Protein AF-A0A957Y1D9-F1 (afdb_monomer_lite)

Radius of gyration: 18.53 Å; chains: 1; bounding box: 40×33×55 Å

Sequence (103 aa):
MIDIDAVRAGIPALANSVYLNTGTFGPLPTVAADEIRRAYSEVERLGTFSPPIFAEMELQGFEAVRGQVAALLGASPAEVALTRNVTDGINIVLHGIDWQAGD

Structure (mmCIF, N/CA/C/O backbone):
data_AF-A0A957Y1D9-F1
#
_entry.id   AF-A0A957Y1D9-F1
#
loop_
_atom_site.group_PDB
_atom_site.id
_atom_site.type_symbol
_atom_site.label_atom_id
_atom_site.label_alt_id
_atom_site.label_comp_id
_atom_site.label_asym_id
_atom_site.label_entity_id
_atom_site.label_seq_id
_atom_site.pdbx_PDB_ins_code
_atom_site.Cartn_x
_atom_site.Cartn_y
_atom_site.Cartn_z
_atom_site.occupancy
_atom_site.B_iso_or_equiv
_atom_site.auth_seq_id
_atom_site.auth_comp_id
_atom_site.auth_asym_id
_atom_site.auth_atom_id
_atom_site.pdbx_PDB_model_num
ATOM 1 N N . MET A 1 1 ? -17.987 5.511 -19.569 1.00 80.94 1 MET A N 1
ATOM 2 C CA . MET A 1 1 ? -18.200 4.060 -19.380 1.00 80.94 1 MET A CA 1
ATOM 3 C C . MET A 1 1 ? -16.829 3.423 -19.254 1.00 80.94 1 MET A C 1
ATOM 5 O O . MET A 1 1 ? -15.949 3.829 -20.000 1.00 80.94 1 MET A O 1
ATOM 9 N N . ILE A 1 2 ? -16.620 2.539 -18.279 1.00 92.62 2 ILE A N 1
ATOM 10 C CA . ILE A 1 2 ? -15.321 1.883 -18.067 1.00 92.62 2 ILE A CA 1
ATOM 11 C C . ILE A 1 2 ? -15.145 0.790 -19.129 1.00 92.62 2 ILE A C 1
ATOM 13 O O . ILE A 1 2 ? -16.064 0.003 -19.343 1.00 92.62 2 ILE A O 1
ATOM 17 N N . ASP A 1 3 ? -13.981 0.755 -19.778 1.00 96.50 3 ASP A N 1
ATOM 18 C CA . ASP A 1 3 ? -13.575 -0.328 -20.678 1.00 96.50 3 ASP A CA 1
ATOM 19 C C . ASP A 1 3 ? -13.035 -1.501 -19.847 1.00 96.50 3 ASP A C 1
ATOM 21 O O . ASP A 1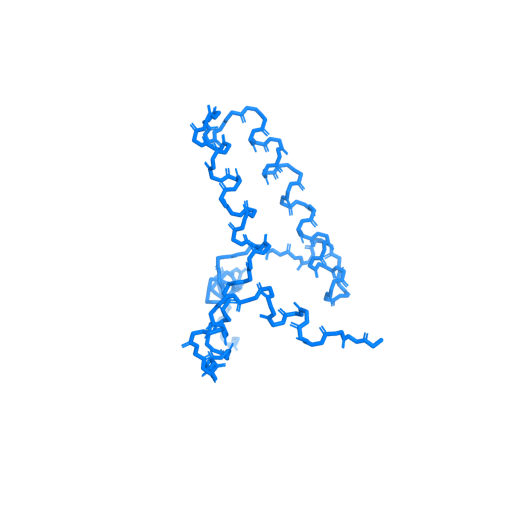 3 ? -11.925 -1.457 -19.312 1.00 96.50 3 ASP A O 1
ATOM 25 N N . ILE A 1 4 ? -13.857 -2.537 -19.685 1.00 96.00 4 ILE A N 1
ATOM 26 C CA . ILE A 1 4 ? -13.521 -3.693 -18.850 1.00 96.00 4 ILE A CA 1
ATOM 27 C C . ILE A 1 4 ? -12.439 -4.577 -19.478 1.00 96.00 4 ILE A C 1
ATOM 29 O O . ILE A 1 4 ? -11.647 -5.175 -18.747 1.00 96.00 4 ILE A O 1
ATOM 33 N N . ASP A 1 5 ? -12.368 -4.640 -20.807 1.00 96.12 5 ASP A N 1
ATOM 34 C CA . ASP A 1 5 ? -11.393 -5.472 -21.509 1.00 96.12 5 ASP A CA 1
ATOM 35 C C . ASP A 1 5 ? -9.997 -4.864 -21.379 1.00 96.12 5 ASP A C 1
ATOM 37 O O . ASP A 1 5 ? -9.040 -5.579 -21.067 1.00 96.12 5 ASP A O 1
ATOM 41 N N . ALA A 1 6 ? -9.892 -3.535 -21.478 1.00 96.12 6 ALA A N 1
ATOM 42 C CA . ALA A 1 6 ? -8.653 -2.813 -21.202 1.00 96.12 6 ALA A CA 1
ATOM 43 C C . ALA A 1 6 ? -8.169 -3.011 -19.753 1.00 96.12 6 ALA A C 1
ATOM 45 O O . ALA A 1 6 ? -6.985 -3.269 -19.525 1.00 96.12 6 ALA A O 1
ATOM 46 N N . VAL A 1 7 ? -9.071 -2.957 -18.764 1.00 95.19 7 VAL A N 1
ATOM 47 C CA . VAL A 1 7 ? -8.717 -3.212 -17.353 1.00 95.19 7 VAL A CA 1
ATOM 48 C C . VAL A 1 7 ? -8.196 -4.639 -17.168 1.00 95.19 7 VAL A C 1
ATOM 50 O O . VAL A 1 7 ? -7.169 -4.843 -16.519 1.00 95.19 7 VAL A O 1
ATOM 53 N N . ARG A 1 8 ? -8.867 -5.635 -17.757 1.00 95.62 8 ARG A N 1
ATOM 54 C CA . ARG A 1 8 ? -8.458 -7.045 -17.660 1.00 95.62 8 ARG A CA 1
ATOM 55 C C . ARG A 1 8 ? -7.125 -7.314 -18.353 1.00 95.62 8 ARG A C 1
ATOM 57 O O . ARG A 1 8 ? -6.332 -8.091 -17.825 1.00 95.62 8 ARG A O 1
ATOM 64 N N . ALA A 1 9 ? -6.858 -6.660 -19.483 1.00 96.62 9 ALA A N 1
ATOM 65 C CA . ALA A 1 9 ? -5.577 -6.753 -20.183 1.00 96.62 9 ALA A CA 1
ATOM 66 C C . ALA A 1 9 ? -4.399 -6.261 -19.318 1.00 96.62 9 ALA A C 1
ATOM 68 O O . ALA A 1 9 ? -3.291 -6.781 -19.432 1.00 96.62 9 ALA A O 1
ATOM 69 N N . GLY A 1 10 ? -4.646 -5.321 -18.399 1.00 97.19 10 GLY A N 1
ATOM 70 C CA . GLY A 1 10 ? -3.668 -4.852 -17.413 1.00 97.19 10 GLY A CA 1
ATOM 71 C C . GLY A 1 10 ? -3.382 -5.824 -16.260 1.00 97.19 10 GLY A C 1
ATOM 72 O O . GLY A 1 10 ? -2.565 -5.504 -15.395 1.00 97.19 10 GLY A O 1
ATOM 73 N N . ILE A 1 11 ? -4.034 -6.992 -16.213 1.00 97.19 11 ILE A N 1
ATOM 74 C CA . ILE A 1 11 ? -3.910 -7.986 -15.137 1.00 97.19 11 ILE A CA 1
ATOM 75 C C . ILE A 1 11 ? -3.523 -9.349 -15.749 1.00 97.19 11 ILE A C 1
ATOM 77 O O . ILE A 1 11 ? -4.392 -10.186 -16.017 1.00 97.19 11 ILE A O 1
ATOM 81 N N . PRO A 1 12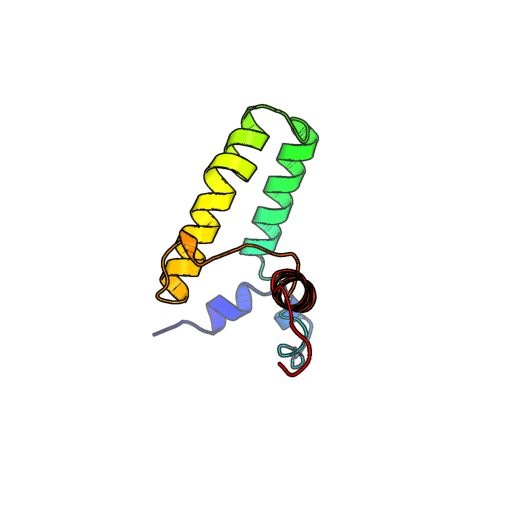 ? -2.219 -9.633 -15.941 1.00 96.56 12 PRO A N 1
ATOM 82 C CA . PRO A 1 12 ? -1.749 -10.808 -16.687 1.00 96.56 12 PRO A CA 1
ATOM 83 C C . PRO A 1 12 ? -2.236 -12.160 -16.147 1.00 96.56 12 PRO A C 1
ATOM 85 O O . PRO A 1 12 ? -2.410 -13.112 -16.906 1.00 96.56 12 PRO A O 1
ATOM 88 N N . ALA A 1 13 ? -2.506 -12.262 -14.841 1.00 95.81 13 ALA A N 1
ATOM 89 C CA . ALA A 1 13 ? -3.035 -13.482 -14.226 1.00 95.81 13 ALA A CA 1
ATOM 90 C C . ALA A 1 13 ? -4.370 -13.946 -14.848 1.00 95.81 13 ALA A C 1
ATOM 92 O O . ALA A 1 13 ? -4.659 -15.146 -14.859 1.00 95.81 13 ALA A O 1
ATOM 93 N N . LEU A 1 14 ? -5.159 -13.015 -15.400 1.00 96.12 14 LEU A N 1
ATOM 94 C CA . LEU A 1 14 ? -6.463 -13.296 -16.006 1.00 96.12 14 LEU A CA 1
ATOM 95 C C . LEU A 1 14 ? -6.366 -13.928 -17.402 1.00 96.12 14 LEU A C 1
ATOM 97 O O . LEU A 1 14 ? -7.351 -14.494 -17.867 1.00 96.12 14 LEU A O 1
ATOM 101 N N . ALA A 1 15 ? -5.202 -13.860 -18.058 1.00 95.56 15 ALA A N 1
ATOM 102 C CA . ALA A 1 15 ? -4.946 -14.580 -19.308 1.00 95.56 15 ALA A CA 1
ATOM 103 C C . ALA A 1 15 ? -4.638 -16.069 -19.067 1.00 95.56 15 ALA A C 1
ATOM 105 O O . ALA A 1 15 ? -4.839 -16.897 -19.950 1.00 95.56 15 ALA A O 1
ATOM 106 N N . ASN A 1 16 ? -4.173 -16.410 -17.860 1.00 94.88 16 ASN A N 1
ATOM 107 C CA . ASN A 1 16 ? -3.743 -17.762 -17.497 1.00 94.88 16 ASN A CA 1
ATOM 108 C C . ASN A 1 16 ? -4.789 -18.525 -16.673 1.00 94.88 16 ASN A C 1
ATOM 110 O O . ASN A 1 16 ? -4.685 -19.739 -16.515 1.00 94.88 16 ASN A O 1
ATOM 114 N N . SER A 1 17 ? -5.767 -17.824 -16.090 1.00 93.88 17 SER A N 1
ATOM 115 C CA . SER A 1 17 ? -6.734 -18.425 -15.175 1.00 93.88 17 SER A CA 1
ATOM 116 C C . SER A 1 17 ? -8.030 -17.623 -15.069 1.00 93.88 17 SER A C 1
ATOM 118 O O . SER A 1 17 ? -8.046 -16.395 -15.185 1.00 93.88 17 SER A O 1
ATOM 120 N N . VAL A 1 18 ? -9.124 -18.323 -14.761 1.00 95.56 18 VAL A N 1
ATOM 121 C CA . VAL A 1 18 ? -10.362 -17.693 -14.288 1.00 95.56 18 VAL A CA 1
ATOM 122 C C . VAL A 1 18 ? -10.207 -17.436 -12.787 1.00 95.56 18 VAL A C 1
ATOM 124 O O . VAL A 1 18 ? -10.457 -18.310 -11.959 1.00 95.56 18 VAL A O 1
ATOM 127 N N . TYR A 1 19 ? -9.718 -16.246 -12.437 1.00 94.50 19 TYR A N 1
ATOM 128 C CA . TYR A 1 19 ? -9.371 -15.886 -11.061 1.00 94.50 19 TYR A CA 1
ATOM 129 C C . TYR A 1 19 ? -10.616 -15.493 -10.245 1.00 94.50 19 TYR A C 1
ATOM 131 O O . TYR A 1 19 ? -11.070 -14.352 -10.305 1.00 94.50 19 TYR A O 1
ATOM 139 N N . LEU A 1 20 ? -11.168 -16.437 -9.474 1.00 94.62 20 LEU A N 1
ATOM 140 C CA . LEU A 1 20 ? -12.388 -16.246 -8.665 1.00 94.62 20 LEU A CA 1
ATOM 141 C C . LEU A 1 20 ? -12.129 -16.087 -7.153 1.00 94.62 20 LEU A C 1
ATOM 143 O O . LEU A 1 20 ? -13.076 -16.055 -6.376 1.00 94.62 20 LEU A O 1
ATOM 147 N N . ASN A 1 21 ? -10.867 -15.967 -6.723 1.00 91.44 21 ASN A N 1
ATOM 148 C CA . ASN A 1 21 ? -10.489 -15.778 -5.312 1.00 91.44 21 ASN A CA 1
ATOM 149 C C . ASN A 1 21 ? -10.062 -14.330 -4.988 1.00 91.44 21 ASN A C 1
ATOM 151 O O . ASN A 1 21 ? -9.192 -14.093 -4.150 1.00 91.44 21 ASN A O 1
ATOM 155 N N . THR A 1 22 ? -10.656 -13.339 -5.659 1.00 90.00 22 THR A N 1
ATOM 156 C CA . THR A 1 22 ? -10.313 -11.916 -5.464 1.00 90.00 22 THR A CA 1
ATOM 157 C C . THR A 1 22 ? -10.642 -11.394 -4.064 1.00 90.00 22 THR A C 1
ATOM 159 O O . THR A 1 22 ? -10.106 -10.364 -3.671 1.00 90.00 22 THR A O 1
ATOM 162 N N . GLY A 1 23 ? -11.489 -12.101 -3.306 1.00 87.75 23 GLY A N 1
ATOM 163 C CA . GLY A 1 23 ? -11.835 -11.750 -1.927 1.00 87.75 23 GLY A CA 1
ATOM 164 C C . GLY A 1 23 ? -10.719 -12.006 -0.909 1.00 87.75 23 GLY A C 1
ATOM 165 O O . GLY A 1 23 ? -10.723 -11.377 0.143 1.00 87.75 23 GLY A O 1
ATOM 166 N N . THR A 1 24 ? -9.762 -12.891 -1.216 1.00 87.56 24 THR A N 1
ATOM 167 C CA . THR A 1 24 ? -8.599 -13.133 -0.342 1.00 87.56 24 THR A CA 1
ATOM 168 C C . THR A 1 24 ? -7.414 -12.271 -0.775 1.00 87.56 24 THR A C 1
ATOM 170 O O . THR A 1 24 ? -6.903 -11.480 0.010 1.00 87.56 24 THR A O 1
ATOM 173 N N . PHE A 1 25 ? -6.993 -12.399 -2.039 1.00 87.19 25 PHE A N 1
ATOM 174 C CA . PHE A 1 25 ? -5.922 -11.597 -2.628 1.00 87.19 25 PHE A CA 1
ATOM 175 C C . PHE A 1 25 ? -6.288 -11.240 -4.066 1.00 87.19 25 PHE A C 1
ATOM 177 O O . PHE A 1 25 ? -6.655 -12.105 -4.856 1.00 87.19 25 PHE A O 1
ATOM 184 N N . GLY A 1 26 ? -6.191 -9.962 -4.422 1.00 91.69 26 GLY A N 1
ATOM 185 C CA . GLY A 1 26 ? -6.341 -9.539 -5.809 1.00 91.69 26 GLY A CA 1
ATOM 186 C C . GLY A 1 26 ? -5.111 -9.926 -6.641 1.00 91.69 26 GLY A C 1
ATOM 187 O O . GLY A 1 26 ? -3.993 -9.904 -6.120 1.00 91.69 26 GLY A O 1
ATOM 188 N N . PRO A 1 27 ? -5.271 -10.257 -7.934 1.00 94.50 27 PRO A N 1
ATOM 189 C CA . PRO A 1 27 ? -4.127 -10.388 -8.828 1.00 94.50 27 PRO A CA 1
ATOM 190 C C . PRO A 1 27 ? -3.422 -9.030 -8.988 1.00 94.50 27 PRO A C 1
ATOM 192 O O . PRO A 1 27 ? -4.082 -8.004 -9.136 1.00 94.50 27 PRO A O 1
ATOM 195 N N . LEU A 1 28 ? -2.086 -9.028 -8.983 1.00 95.25 28 LEU A N 1
ATOM 196 C CA . LEU A 1 28 ? -1.274 -7.815 -9.122 1.00 95.25 28 LEU A CA 1
ATOM 197 C C . LEU A 1 28 ? -1.373 -7.249 -10.556 1.00 95.25 28 LEU A C 1
ATOM 199 O O . LEU A 1 28 ? -0.966 -7.939 -11.497 1.00 95.25 28 LEU A O 1
ATOM 203 N N . PRO A 1 29 ? -1.874 -6.014 -10.754 1.00 97.06 29 PRO A N 1
ATOM 204 C CA . PRO A 1 29 ? -1.875 -5.367 -12.064 1.00 97.06 29 PRO A CA 1
ATOM 205 C C . PRO A 1 29 ? -0.458 -4.988 -12.509 1.00 97.06 29 PRO A C 1
ATOM 207 O O . PRO A 1 29 ? 0.385 -4.634 -11.680 1.00 97.06 29 PRO A O 1
ATOM 210 N N . THR A 1 30 ? -0.210 -4.984 -13.820 1.00 98.00 30 THR A N 1
ATOM 211 C CA . THR A 1 30 ? 1.107 -4.664 -14.401 1.00 98.00 30 THR A CA 1
ATOM 212 C C . THR A 1 30 ? 1.613 -3.294 -13.960 1.00 98.00 30 THR A C 1
ATOM 214 O O . THR A 1 30 ? 2.760 -3.182 -13.550 1.00 98.00 30 THR A O 1
ATOM 217 N N . VAL A 1 31 ? 0.742 -2.281 -13.935 1.00 97.94 31 VAL A N 1
ATOM 218 C CA . VAL A 1 31 ? 1.115 -0.911 -13.538 1.00 97.94 31 VAL A CA 1
ATOM 219 C C . VAL A 1 31 ? 1.686 -0.835 -12.117 1.00 97.94 31 VAL A C 1
ATOM 221 O O . VAL A 1 31 ? 2.639 -0.105 -11.877 1.00 97.94 31 VAL A O 1
ATOM 224 N N . ALA A 1 32 ? 1.152 -1.628 -11.183 1.00 97.31 32 ALA A N 1
ATOM 225 C CA . ALA A 1 32 ? 1.659 -1.687 -9.814 1.00 97.31 32 ALA A CA 1
ATOM 226 C C . ALA A 1 32 ? 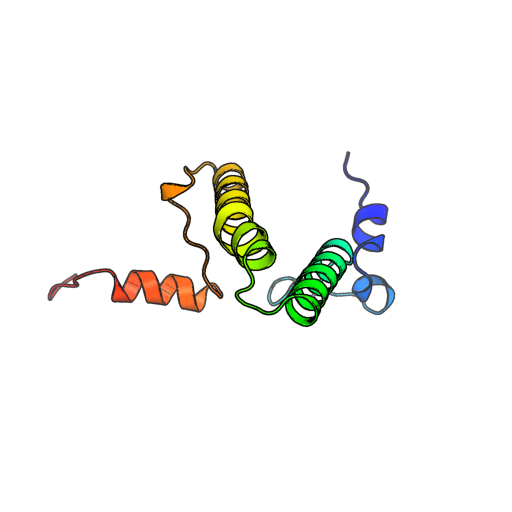2.951 -2.513 -9.736 1.00 97.31 32 ALA A C 1
ATOM 228 O O . ALA A 1 32 ? 3.880 -2.149 -9.021 1.00 97.31 32 ALA A O 1
ATOM 229 N N . ALA A 1 33 ? 3.033 -3.610 -10.496 1.00 98.31 33 ALA A N 1
ATOM 230 C CA . ALA A 1 33 ? 4.240 -4.427 -10.566 1.00 98.31 33 ALA A CA 1
ATOM 231 C C . ALA A 1 33 ? 5.439 -3.649 -11.134 1.00 98.31 33 ALA A C 1
ATOM 233 O O . ALA A 1 33 ? 6.555 -3.801 -10.640 1.00 98.31 33 ALA A O 1
ATOM 234 N N . ASP A 1 34 ? 5.218 -2.824 -12.156 1.00 98.56 34 ASP A N 1
ATOM 235 C CA . ASP A 1 34 ? 6.260 -2.007 -12.781 1.00 98.56 34 ASP A CA 1
ATOM 236 C C . ASP A 1 34 ? 6.794 -0.953 -11.816 1.00 98.56 34 ASP A C 1
ATOM 238 O O . ASP A 1 34 ? 8.008 -0.785 -11.707 1.00 98.56 34 ASP A O 1
ATOM 242 N N . GLU A 1 35 ? 5.910 -0.320 -11.048 1.00 97.00 35 GLU A N 1
ATOM 243 C CA . GLU A 1 35 ? 6.316 0.680 -10.068 1.00 97.00 35 GLU A CA 1
ATOM 244 C C . GLU A 1 35 ? 7.083 0.074 -8.888 1.00 97.00 35 GLU A C 1
ATOM 246 O O . GLU A 1 35 ? 8.102 0.618 -8.465 1.00 97.00 35 GLU A O 1
ATOM 251 N N . ILE A 1 36 ? 6.671 -1.111 -8.420 1.00 97.25 36 ILE A N 1
ATOM 252 C CA . ILE A 1 36 ? 7.443 -1.879 -7.434 1.00 97.25 36 ILE A CA 1
ATOM 253 C C . ILE A 1 36 ? 8.847 -2.158 -7.983 1.00 97.25 36 ILE A C 1
ATOM 255 O O . ILE A 1 36 ? 9.836 -1.875 -7.312 1.00 97.25 36 ILE A O 1
ATOM 259 N N . ARG A 1 37 ? 8.969 -2.674 -9.213 1.00 98.31 37 ARG A N 1
ATOM 260 C CA . ARG A 1 37 ? 10.287 -2.959 -9.808 1.00 98.31 37 ARG A CA 1
ATOM 261 C C . ARG A 1 37 ? 11.146 -1.704 -9.909 1.00 98.31 37 ARG A C 1
ATOM 263 O O . ARG A 1 37 ? 12.298 -1.748 -9.493 1.00 98.31 37 ARG A O 1
ATOM 270 N N . ARG A 1 38 ? 10.586 -0.594 -10.402 1.00 97.50 38 ARG A N 1
ATOM 271 C CA . ARG A 1 38 ? 11.284 0.696 -10.496 1.00 97.50 38 ARG A CA 1
ATOM 272 C C . ARG A 1 38 ? 11.825 1.132 -9.133 1.00 97.50 38 ARG A C 1
ATOM 274 O O . ARG A 1 38 ? 13.013 1.423 -9.024 1.00 97.50 38 ARG A O 1
ATOM 281 N N . ALA A 1 39 ? 10.974 1.135 -8.107 1.00 95.19 39 ALA A N 1
ATOM 282 C CA . ALA A 1 39 ? 11.338 1.545 -6.754 1.00 95.19 39 ALA A CA 1
ATOM 283 C C . ALA A 1 39 ? 12.487 0.693 -6.188 1.00 95.19 39 ALA A C 1
ATOM 285 O O . ALA A 1 39 ? 13.477 1.234 -5.695 1.00 95.19 39 ALA A O 1
ATOM 286 N N . TYR A 1 40 ? 12.402 -0.635 -6.312 1.00 96.38 40 TYR A N 1
ATOM 287 C CA . TYR A 1 40 ? 13.457 -1.532 -5.834 1.00 96.38 40 TYR A CA 1
ATOM 288 C C . TYR A 1 40 ? 14.765 -1.391 -6.624 1.00 96.38 40 TYR A C 1
ATOM 290 O O . TYR A 1 40 ? 15.834 -1.426 -6.016 1.00 96.38 40 TYR A O 1
ATOM 298 N N . SER A 1 41 ? 14.705 -1.182 -7.943 1.00 97.06 41 SER A N 1
ATOM 299 C CA . SER A 1 41 ? 15.900 -0.927 -8.760 1.00 97.06 41 SER A CA 1
ATOM 300 C C . SER A 1 41 ? 16.606 0.373 -8.370 1.00 97.06 41 SER A C 1
ATOM 302 O O . SER A 1 41 ? 17.834 0.410 -8.310 1.00 97.06 41 SER A O 1
ATOM 304 N N . GLU A 1 42 ? 15.864 1.434 -8.053 1.00 95.94 42 GLU A N 1
ATOM 305 C CA . GLU A 1 42 ? 16.469 2.686 -7.589 1.00 95.94 42 GLU A CA 1
ATOM 306 C C . GLU A 1 42 ? 17.087 2.539 -6.192 1.00 95.94 42 GLU A C 1
ATOM 308 O O . GLU A 1 42 ? 18.195 3.027 -5.958 1.00 95.94 42 GLU A O 1
ATOM 313 N N . VAL A 1 43 ? 16.434 1.801 -5.288 1.00 96.25 43 VAL A N 1
ATOM 314 C CA . VAL A 1 43 ? 16.990 1.466 -3.964 1.00 96.25 43 VAL A CA 1
ATOM 315 C C . VAL A 1 43 ? 18.283 0.661 -4.085 1.00 96.25 43 VAL A C 1
ATOM 317 O O . VAL A 1 43 ? 19.244 0.961 -3.379 1.00 96.25 43 VAL A O 1
ATOM 320 N N . GLU A 1 44 ? 18.334 -0.333 -4.974 1.00 97.25 44 GLU A N 1
ATOM 321 C CA . GLU A 1 44 ? 19.547 -1.111 -5.255 1.00 97.25 44 GLU A CA 1
ATOM 322 C C . GLU A 1 44 ? 20.676 -0.213 -5.778 1.00 97.25 44 GLU A C 1
A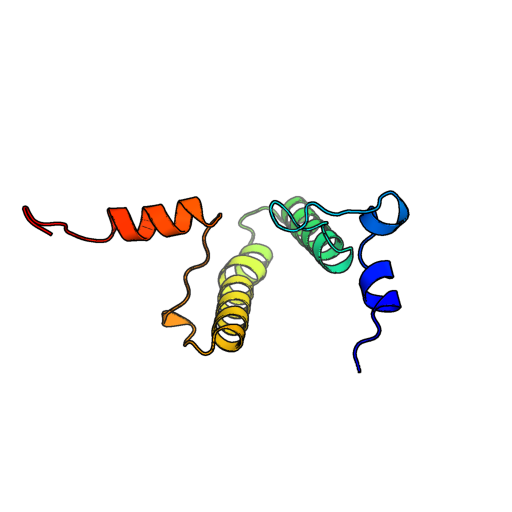TOM 324 O O . GLU A 1 44 ? 21.813 -0.297 -5.312 1.00 97.25 44 GLU A O 1
ATOM 329 N N . ARG A 1 45 ? 20.358 0.677 -6.724 1.00 97.56 45 ARG A N 1
ATOM 330 C CA . ARG A 1 45 ? 21.333 1.531 -7.411 1.00 97.56 45 ARG A CA 1
ATOM 331 C C . ARG A 1 45 ? 21.898 2.643 -6.527 1.00 97.56 45 ARG A C 1
ATOM 333 O O . ARG A 1 45 ? 23.070 2.993 -6.664 1.00 97.56 45 ARG A O 1
ATOM 340 N N . LEU A 1 46 ? 21.063 3.246 -5.684 1.00 97.00 46 LEU A N 1
ATOM 341 C CA . LEU A 1 46 ? 21.407 4.438 -4.903 1.00 97.00 46 LEU A CA 1
ATOM 342 C C . LEU A 1 46 ? 21.665 4.143 -3.423 1.00 97.00 46 LEU A C 1
ATOM 344 O O . LEU A 1 46 ? 22.355 4.916 -2.760 1.00 97.00 46 LEU A O 1
ATOM 348 N N . GLY A 1 47 ? 21.133 3.038 -2.906 1.00 94.94 47 GLY A N 1
ATOM 349 C CA . GLY A 1 47 ? 21.151 2.685 -1.492 1.00 94.94 47 GLY A CA 1
ATOM 350 C C . GLY A 1 47 ? 19.901 3.165 -0.749 1.00 94.94 47 GLY A C 1
ATOM 351 O O . GLY A 1 47 ? 19.408 4.277 -0.962 1.00 94.94 47 GLY A O 1
ATOM 352 N N . THR A 1 48 ? 19.427 2.325 0.176 1.00 89.88 48 THR A N 1
ATOM 353 C CA . THR A 1 48 ? 18.147 2.446 0.904 1.00 89.88 48 THR A CA 1
ATOM 354 C C . THR A 1 48 ? 17.945 3.774 1.631 1.00 89.88 48 THR A C 1
ATOM 356 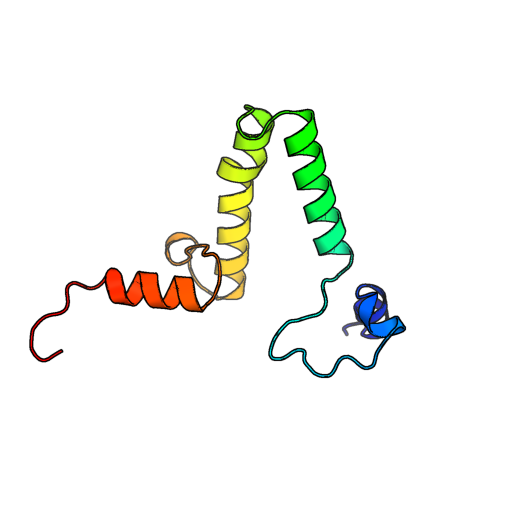O O . THR A 1 48 ? 16.817 4.233 1.741 1.00 89.88 48 THR A O 1
ATOM 359 N N . PHE A 1 49 ? 19.015 4.407 2.115 1.00 92.12 49 PHE A N 1
ATOM 360 C CA . PHE A 1 49 ? 18.936 5.676 2.848 1.00 92.12 49 PHE A CA 1
ATOM 361 C C . PHE A 1 49 ? 19.696 6.811 2.153 1.00 92.12 49 PHE A C 1
ATOM 363 O O . PHE A 1 49 ? 20.159 7.761 2.784 1.00 92.12 49 PHE A O 1
ATOM 370 N N . SER A 1 50 ? 19.883 6.704 0.837 1.00 96.88 50 SER A N 1
ATOM 371 C CA . SER A 1 50 ? 20.447 7.810 0.071 1.00 96.88 50 SER A CA 1
ATOM 372 C C . SER A 1 50 ? 19.477 9.001 0.049 1.00 96.88 50 SER A C 1
ATOM 374 O O . SER A 1 50 ? 18.260 8.797 0.054 1.00 96.88 50 SER A O 1
ATOM 376 N N . PRO A 1 51 ? 19.976 10.252 -0.008 1.00 96.94 51 PRO A N 1
ATOM 377 C CA . PRO A 1 51 ? 19.110 11.429 -0.002 1.00 96.94 51 PRO A CA 1
ATOM 378 C C . PRO A 1 51 ? 18.000 11.421 -1.071 1.00 96.94 51 PRO A C 1
ATOM 380 O O . PRO A 1 51 ? 16.881 11.799 -0.729 1.00 96.94 51 PRO A O 1
ATOM 383 N N . PRO A 1 52 ? 18.238 10.971 -2.325 1.00 94.62 52 PRO A N 1
ATOM 384 C CA . PRO A 1 52 ? 17.174 10.894 -3.327 1.00 94.62 52 PRO A CA 1
ATOM 385 C C . PRO A 1 52 ? 16.077 9.887 -2.964 1.00 94.62 52 PRO A C 1
ATOM 387 O O . PRO A 1 52 ? 14.903 10.227 -3.045 1.00 94.62 52 PRO A O 1
ATOM 390 N N . ILE A 1 53 ? 16.452 8.686 -2.506 1.00 96.12 53 ILE A N 1
ATOM 391 C CA . ILE A 1 53 ? 15.497 7.639 -2.112 1.00 96.12 53 ILE A CA 1
ATOM 392 C C . ILE A 1 53 ? 14.676 8.082 -0.907 1.00 96.12 53 ILE A C 1
ATOM 394 O O . ILE A 1 53 ? 13.456 7.945 -0.906 1.00 96.12 53 ILE A O 1
ATOM 398 N N . PHE A 1 54 ? 15.329 8.668 0.097 1.00 93.19 54 PHE A N 1
ATOM 399 C CA . PHE A 1 54 ? 14.641 9.187 1.272 1.00 93.19 54 PHE A CA 1
ATOM 400 C C . PHE A 1 54 ? 13.655 10.308 0.905 1.00 93.19 54 PHE A C 1
ATOM 402 O O . PHE A 1 54 ? 12.516 10.315 1.366 1.00 93.19 54 PHE A O 1
ATOM 409 N N . ALA A 1 55 ? 14.056 11.240 0.036 1.00 93.94 55 ALA A N 1
ATOM 410 C CA . ALA A 1 55 ? 13.173 12.317 -0.404 1.00 93.94 55 ALA A CA 1
ATOM 411 C C . ALA A 1 55 ? 11.959 11.798 -1.190 1.00 93.94 55 ALA A C 1
ATOM 413 O O . ALA A 1 55 ? 10.836 12.239 -0.946 1.00 93.94 55 ALA A O 1
ATOM 414 N N . GLU A 1 56 ? 12.176 10.865 -2.114 1.00 93.38 56 GLU A N 1
ATOM 415 C CA . GLU A 1 56 ? 11.120 10.311 -2.958 1.00 93.38 56 GLU A CA 1
ATOM 416 C C . GLU A 1 56 ? 10.160 9.419 -2.167 1.00 93.38 56 GLU A C 1
ATOM 418 O O . GLU A 1 56 ? 8.951 9.617 -2.238 1.00 93.38 56 GLU A O 1
ATOM 423 N N . MET A 1 57 ? 10.674 8.447 -1.412 1.00 88.94 57 MET A N 1
ATOM 424 C CA . MET A 1 57 ? 9.843 7.419 -0.781 1.00 88.94 57 MET A CA 1
ATOM 425 C C . MET A 1 57 ? 9.250 7.884 0.551 1.00 88.94 57 MET A C 1
ATOM 427 O O . MET A 1 57 ? 8.044 7.752 0.759 1.00 88.94 57 MET A O 1
ATOM 431 N N . GLU A 1 58 ? 10.074 8.456 1.433 1.00 85.12 58 GLU A N 1
ATOM 432 C CA . GLU A 1 58 ? 9.668 8.779 2.809 1.00 85.12 58 GLU A CA 1
ATOM 433 C C . GLU A 1 58 ? 9.007 10.155 2.908 1.00 85.12 58 GLU A C 1
ATOM 435 O O . GLU A 1 58 ? 7.956 10.294 3.527 1.00 85.12 58 GLU A O 1
ATOM 440 N N . LEU A 1 59 ? 9.590 11.190 2.291 1.00 87.25 59 LEU A N 1
ATOM 441 C CA . LEU A 1 59 ? 9.058 12.552 2.430 1.00 87.25 59 LEU A CA 1
ATOM 442 C C . LEU A 1 59 ? 7.876 12.826 1.495 1.00 87.25 59 LEU A C 1
ATOM 444 O O . LEU A 1 59 ? 6.901 13.454 1.902 1.00 87.25 59 LEU A O 1
ATOM 448 N N . GLN A 1 60 ? 7.973 12.405 0.232 1.00 92.31 60 GLN A N 1
ATOM 449 C CA . GLN A 1 60 ? 6.988 12.752 -0.797 1.00 92.31 60 GLN A CA 1
ATOM 450 C C . GLN A 1 60 ? 5.992 11.622 -1.050 1.00 92.31 60 GLN A C 1
ATOM 452 O O . GLN A 1 60 ? 4.784 11.854 -1.035 1.00 92.31 60 GLN A O 1
ATOM 457 N N . GLY A 1 61 ? 6.485 10.402 -1.263 1.00 92.75 61 GLY A N 1
ATOM 458 C CA . GLY A 1 61 ? 5.671 9.237 -1.595 1.00 92.75 61 GLY A CA 1
ATOM 459 C C . GLY A 1 61 ? 4.672 8.904 -0.495 1.00 92.75 61 GLY A C 1
ATOM 460 O O . GLY A 1 61 ? 3.483 8.745 -0.770 1.00 92.75 61 GLY A O 1
ATOM 461 N N . PHE A 1 62 ? 5.130 8.880 0.757 1.00 91.31 62 PHE A N 1
ATOM 462 C CA . PHE A 1 62 ? 4.283 8.584 1.910 1.00 91.31 62 PHE A CA 1
ATOM 463 C C . PHE A 1 62 ? 3.103 9.559 2.046 1.00 91.31 62 PHE A C 1
ATOM 465 O O . PHE A 1 62 ? 1.950 9.130 2.140 1.00 91.31 62 PHE A O 1
ATOM 472 N N . GLU A 1 63 ? 3.360 10.869 1.980 1.00 93.88 63 GLU A N 1
ATOM 473 C CA . GLU A 1 63 ? 2.311 11.890 2.096 1.00 93.88 63 GLU A CA 1
ATOM 474 C C . GLU A 1 63 ? 1.394 11.942 0.870 1.00 93.88 63 GLU A C 1
ATOM 476 O O . GLU A 1 63 ? 0.182 12.128 1.010 1.00 93.88 63 GLU A O 1
ATOM 481 N N . ALA A 1 64 ? 1.930 11.708 -0.331 1.00 95.62 64 ALA A N 1
ATOM 482 C CA . ALA A 1 64 ? 1.122 11.622 -1.543 1.00 95.62 64 ALA A CA 1
ATOM 483 C C . ALA A 1 64 ? 0.123 10.456 -1.470 1.00 95.62 64 ALA A C 1
ATOM 485 O O . ALA A 1 64 ? -1.068 10.649 -1.731 1.00 95.62 64 ALA A O 1
ATOM 486 N N . VAL A 1 65 ? 0.578 9.267 -1.057 1.00 95.69 65 VAL A N 1
ATOM 487 C CA . VAL A 1 65 ? -0.290 8.092 -0.881 1.00 95.69 65 VAL A CA 1
ATOM 488 C C . VAL A 1 65 ? -1.328 8.351 0.205 1.00 95.69 65 VAL A C 1
ATOM 490 O O . VAL A 1 65 ? -2.512 8.081 -0.005 1.00 95.69 65 VAL A O 1
ATOM 493 N N . ARG A 1 66 ? -0.925 8.930 1.342 1.00 96.00 66 ARG A N 1
ATOM 494 C CA . ARG A 1 66 ? -1.853 9.281 2.424 1.00 96.00 66 ARG A CA 1
ATOM 495 C C . ARG A 1 66 ? -2.961 10.219 1.942 1.00 96.00 66 ARG A C 1
ATOM 497 O O . ARG A 1 66 ? -4.132 9.967 2.220 1.00 96.00 66 ARG A O 1
ATOM 504 N N . GLY A 1 67 ? -2.612 11.256 1.179 1.00 97.62 67 GLY A N 1
ATOM 505 C CA . GLY A 1 67 ? -3.575 12.195 0.602 1.00 97.62 67 GLY A CA 1
ATOM 506 C C . GLY A 1 67 ? -4.536 11.547 -0.398 1.00 97.62 67 GLY A C 1
ATOM 507 O O . GLY A 1 67 ? -5.737 11.813 -0.356 1.00 97.62 67 GLY A O 1
ATOM 508 N N . GLN A 1 68 ? -4.039 10.658 -1.262 1.00 98.00 68 GLN A N 1
ATOM 509 C CA . GLN A 1 68 ? -4.870 9.925 -2.225 1.00 98.00 68 GLN A CA 1
ATOM 510 C C . GLN A 1 68 ? -5.858 8.974 -1.535 1.00 98.00 68 GLN A C 1
ATOM 512 O O . GLN A 1 68 ? -7.034 8.939 -1.901 1.00 98.00 68 GLN A O 1
ATOM 517 N N . VAL A 1 69 ? -5.402 8.233 -0.520 1.00 97.88 69 VAL A N 1
ATOM 518 C CA . VAL A 1 69 ? -6.258 7.337 0.273 1.00 97.88 69 VAL A CA 1
ATOM 519 C C . VAL A 1 69 ? -7.311 8.133 1.040 1.00 97.88 69 VAL A C 1
ATOM 521 O O . VAL A 1 69 ? -8.484 7.766 1.023 1.00 97.88 69 VAL A O 1
ATOM 524 N N . ALA A 1 70 ? -6.924 9.248 1.661 1.00 98.25 70 ALA A N 1
ATOM 525 C CA . ALA A 1 70 ? -7.851 10.125 2.367 1.00 98.25 70 ALA A CA 1
ATOM 526 C C . ALA A 1 70 ? -8.963 10.638 1.438 1.00 98.25 70 ALA A C 1
ATOM 528 O O . ALA A 1 70 ? -10.143 10.518 1.764 1.00 98.25 70 ALA A O 1
ATOM 529 N N . ALA A 1 71 ? -8.606 11.106 0.238 1.00 98.38 71 ALA A N 1
ATOM 530 C CA . ALA A 1 71 ? -9.575 11.550 -0.762 1.00 98.38 71 ALA A CA 1
ATOM 531 C C . ALA A 1 71 ? -10.532 10.428 -1.204 1.00 98.38 71 ALA A C 1
ATOM 533 O O . ALA A 1 71 ? -11.729 10.673 -1.349 1.00 98.38 71 ALA A O 1
ATOM 534 N N . LEU A 1 72 ? -10.029 9.200 -1.381 1.00 98.12 72 LEU A N 1
ATOM 535 C CA . LEU A 1 72 ? -10.854 8.035 -1.723 1.00 98.12 72 LEU A CA 1
ATOM 536 C C . LEU A 1 72 ? -11.873 7.698 -0.623 1.00 98.12 72 LEU A C 1
ATOM 538 O O . LEU A 1 72 ? -12.992 7.289 -0.927 1.00 98.12 72 LEU A O 1
ATOM 542 N N . LEU A 1 73 ? -11.485 7.864 0.642 1.00 97.75 73 LEU A N 1
ATOM 543 C CA . LEU A 1 73 ? -12.311 7.547 1.809 1.00 97.75 73 LEU A CA 1
ATOM 544 C C . LEU A 1 73 ? -13.185 8.720 2.285 1.00 97.75 73 LEU A C 1
ATOM 546 O O . LEU A 1 73 ? -14.014 8.531 3.171 1.00 97.75 73 LEU A O 1
ATOM 550 N N . GLY A 1 74 ? -13.015 9.919 1.719 1.00 98.06 74 GLY A N 1
ATOM 551 C CA . GLY A 1 74 ? -13.684 11.131 2.199 1.00 98.06 74 GLY A CA 1
ATOM 552 C C . GLY A 1 74 ? -13.179 11.611 3.566 1.00 98.06 74 GLY A C 1
ATOM 553 O O . GLY A 1 74 ? -13.940 12.222 4.311 1.00 98.06 74 GLY A O 1
ATOM 554 N N . ALA A 1 75 ? -11.918 11.325 3.892 1.00 98.25 75 ALA A N 1
ATOM 555 C CA . ALA A 1 75 ? -11.250 11.697 5.136 1.00 98.25 75 ALA A CA 1
ATOM 556 C C . ALA A 1 75 ? -10.180 12.778 4.901 1.00 98.25 75 ALA A C 1
ATOM 558 O O . ALA A 1 75 ? -9.832 13.112 3.764 1.00 98.25 75 ALA A O 1
ATOM 559 N N . SER A 1 76 ? -9.621 13.317 5.980 1.00 97.81 76 SER A N 1
ATOM 560 C CA . SER A 1 76 ? -8.403 14.126 5.942 1.00 97.81 76 SER A CA 1
ATOM 561 C C . SER A 1 76 ? -7.148 13.240 5.955 1.00 97.81 76 SER A C 1
ATOM 563 O O . SER A 1 76 ? -7.179 12.131 6.491 1.00 97.81 76 SER A O 1
ATOM 565 N N . PRO A 1 77 ? -6.000 13.706 5.423 1.00 96.31 77 PRO A N 1
ATOM 566 C CA . PRO A 1 77 ? -4.753 12.946 5.509 1.00 96.31 77 PRO A CA 1
ATOM 567 C C . PRO A 1 77 ? -4.370 12.586 6.952 1.00 96.31 77 PRO A C 1
ATOM 569 O O . PRO A 1 77 ? -3.874 11.493 7.191 1.00 96.31 77 PRO A O 1
ATOM 572 N N . ALA A 1 78 ? -4.657 13.454 7.928 1.00 96.56 78 ALA A N 1
ATOM 573 C CA . ALA A 1 78 ? -4.351 13.217 9.342 1.00 96.56 78 ALA A CA 1
ATOM 574 C C . ALA A 1 78 ? -5.117 12.027 9.958 1.00 96.56 78 ALA A C 1
ATOM 576 O O . ALA A 1 78 ? -4.693 11.493 10.978 1.00 96.56 78 ALA A O 1
ATOM 577 N N . GLU A 1 79 ? -6.213 11.590 9.335 1.00 96.69 79 GLU A N 1
ATOM 578 C CA . GLU A 1 79 ? -7.009 10.431 9.760 1.00 96.69 79 GLU A CA 1
ATOM 579 C C . GLU A 1 79 ? -6.524 9.112 9.131 1.00 96.69 79 GLU A C 1
ATOM 581 O O . GLU A 1 79 ? -7.084 8.051 9.403 1.00 96.69 79 GLU A O 1
ATOM 586 N N . VAL A 1 80 ? -5.479 9.147 8.293 1.00 96.88 80 VAL A N 1
ATOM 587 C CA . VAL A 1 80 ? -4.978 7.978 7.560 1.00 96.88 80 VAL A CA 1
ATOM 588 C C . VAL A 1 80 ? -3.579 7.586 8.033 1.00 96.88 80 VAL A C 1
ATOM 590 O O . VAL A 1 80 ? -2.601 8.311 7.840 1.00 96.88 80 VAL A O 1
ATOM 593 N N . ALA A 1 81 ? -3.461 6.370 8.565 1.00 95.06 81 ALA A N 1
ATOM 594 C CA . ALA A 1 81 ? -2.188 5.704 8.825 1.00 95.06 81 ALA A CA 1
ATOM 595 C C . ALA A 1 81 ? -1.957 4.575 7.807 1.00 95.06 81 ALA A C 1
ATOM 597 O O . ALA A 1 81 ? -2.821 3.719 7.613 1.00 95.06 81 ALA A O 1
ATOM 598 N N . LEU A 1 82 ? -0.782 4.551 7.169 1.00 94.06 82 LEU A N 1
ATOM 599 C CA . LEU A 1 82 ? -0.374 3.441 6.305 1.00 94.06 82 LEU A CA 1
ATOM 600 C C . LEU A 1 82 ? 0.229 2.325 7.168 1.00 94.06 82 LEU A C 1
ATOM 602 O O . LEU A 1 82 ? 1.150 2.564 7.945 1.00 94.06 82 LEU A O 1
ATOM 606 N N . THR A 1 83 ? -0.306 1.112 7.040 1.00 95.69 83 THR A N 1
ATOM 607 C CA . THR A 1 83 ? 0.095 -0.078 7.812 1.00 95.69 83 THR A CA 1
ATOM 608 C C . THR A 1 83 ? 0.389 -1.244 6.866 1.00 95.69 83 THR A C 1
ATOM 610 O O . THR A 1 83 ? 0.181 -1.137 5.656 1.00 95.69 83 THR A O 1
ATOM 613 N N . ARG A 1 84 ? 0.887 -2.373 7.386 1.00 94.62 84 ARG A N 1
ATOM 614 C CA . ARG A 1 84 ? 1.303 -3.503 6.534 1.00 94.62 84 ARG A CA 1
ATOM 615 C C . ARG A 1 84 ? 0.134 -4.321 5.986 1.00 94.62 84 ARG A C 1
ATOM 617 O O . ARG A 1 84 ? 0.252 -4.908 4.916 1.00 94.62 84 ARG A O 1
ATOM 624 N N . ASN A 1 85 ? -0.951 -4.436 6.749 1.00 94.69 85 ASN A N 1
ATOM 625 C CA . ASN A 1 85 ? -2.153 -5.194 6.402 1.00 94.69 85 ASN A CA 1
ATOM 626 C C . ASN A 1 85 ? -3.283 -4.899 7.407 1.00 94.69 85 ASN A C 1
ATOM 628 O O . ASN A 1 85 ? -3.078 -4.216 8.4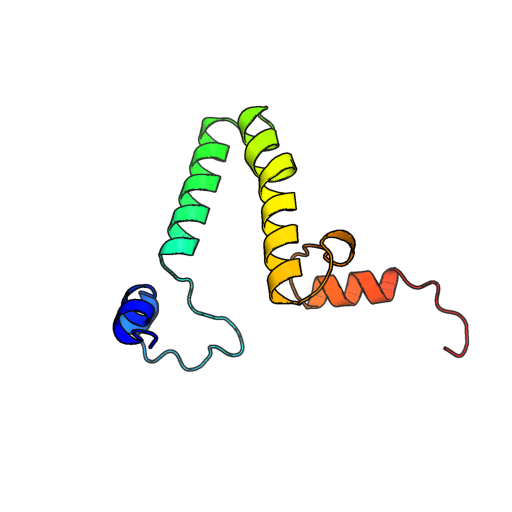10 1.00 94.69 85 ASN A O 1
ATOM 632 N N . VAL A 1 86 ? -4.468 -5.466 7.159 1.00 94.88 86 VAL A N 1
ATOM 633 C CA . VAL A 1 86 ? -5.656 -5.299 8.017 1.00 94.88 86 VAL A CA 1
ATOM 634 C C . VAL A 1 86 ? -5.404 -5.754 9.458 1.00 94.88 86 VAL A C 1
ATOM 636 O O . VAL A 1 86 ? -5.777 -5.050 10.393 1.00 94.88 86 VAL A O 1
ATOM 639 N N . THR A 1 87 ? -4.741 -6.897 9.656 1.00 97.00 87 THR A N 1
ATOM 640 C CA . THR A 1 87 ? -4.429 -7.423 10.995 1.00 97.00 87 THR A CA 1
ATOM 641 C C . THR A 1 87 ? -3.545 -6.460 11.780 1.00 97.00 87 THR A C 1
ATOM 643 O O . THR A 1 87 ? -3.793 -6.225 12.959 1.00 97.00 87 THR A O 1
ATOM 646 N N . ASP A 1 88 ? -2.538 -5.877 11.134 1.00 97.38 88 ASP A N 1
ATOM 647 C CA . ASP A 1 88 ? -1.645 -4.886 11.737 1.00 97.38 88 ASP A CA 1
ATOM 648 C C . ASP A 1 88 ? -2.423 -3.632 12.161 1.00 97.38 88 ASP A C 1
ATOM 650 O O . ASP A 1 88 ? -2.298 -3.181 13.296 1.00 97.38 88 ASP A O 1
ATOM 654 N N . GLY A 1 89 ? -3.312 -3.134 11.293 1.00 97.25 89 GLY A N 1
ATOM 655 C CA . GLY A 1 89 ? -4.189 -2.001 11.600 1.00 97.25 89 GLY A CA 1
ATOM 656 C C . GLY A 1 89 ? -5.102 -2.246 12.806 1.00 97.25 89 GLY A C 1
ATOM 657 O O . GLY A 1 89 ? -5.202 -1.388 13.681 1.00 97.25 89 GLY A O 1
ATOM 658 N N . ILE A 1 90 ? -5.714 -3.432 12.901 1.00 97.88 90 ILE A N 1
ATOM 659 C CA . ILE A 1 90 ? -6.543 -3.810 14.059 1.00 97.88 90 ILE A CA 1
ATOM 660 C C . ILE A 1 90 ? -5.702 -3.826 15.339 1.00 97.88 90 ILE A C 1
ATOM 662 O O . ILE A 1 90 ? -6.115 -3.263 16.351 1.00 97.88 90 ILE A O 1
ATOM 666 N N . ASN A 1 91 ? -4.513 -4.433 15.300 1.00 97.88 91 ASN A N 1
ATOM 667 C CA . ASN A 1 91 ? -3.646 -4.513 16.475 1.00 97.88 91 ASN A CA 1
ATOM 668 C C . ASN A 1 91 ? -3.163 -3.131 16.933 1.00 97.88 91 ASN A C 1
ATOM 670 O O . ASN A 1 91 ? -3.132 -2.883 18.134 1.00 97.88 91 ASN A O 1
ATOM 674 N N . ILE A 1 92 ? -2.847 -2.213 16.012 1.00 97.25 92 ILE A N 1
ATOM 675 C CA . ILE A 1 92 ? -2.478 -0.831 16.362 1.00 97.25 92 ILE A CA 1
ATOM 676 C C . ILE A 1 92 ? -3.589 -0.158 17.175 1.00 97.25 92 ILE A C 1
ATOM 678 O O . ILE A 1 92 ? -3.302 0.463 18.193 1.00 97.25 92 ILE A O 1
ATOM 682 N N . VAL A 1 93 ? -4.851 -0.311 16.765 1.00 96.06 93 VAL A N 1
ATOM 683 C CA . VAL A 1 93 ? -5.992 0.263 17.496 1.00 96.06 93 VAL A CA 1
ATOM 684 C C . VAL A 1 93 ? -6.170 -0.413 18.854 1.00 96.06 93 VAL A C 1
ATOM 686 O O . VAL A 1 93 ? -6.258 0.276 19.866 1.00 96.06 93 VAL A O 1
ATOM 689 N N . LEU A 1 94 ? -6.171 -1.749 18.896 1.00 96.50 94 LEU A N 1
ATOM 690 C CA . LEU A 1 94 ? -6.350 -2.503 20.141 1.00 96.50 94 LEU A CA 1
ATOM 691 C C . LEU A 1 94 ? -5.269 -2.184 21.177 1.00 96.50 94 LEU A C 1
ATOM 693 O O . LEU A 1 94 ? -5.576 -2.085 22.358 1.00 96.50 94 LEU A O 1
ATOM 697 N N . HIS A 1 95 ? -4.019 -2.006 20.754 1.00 96.50 95 HIS A N 1
ATOM 698 C CA . HIS A 1 95 ? -2.916 -1.660 21.652 1.00 96.50 95 HIS A CA 1
ATOM 699 C C . HIS A 1 95 ? -2.777 -0.153 21.912 1.00 96.50 95 HIS A C 1
ATOM 701 O O . HIS A 1 95 ? -2.031 0.232 22.808 1.00 96.50 95 HIS A O 1
ATOM 707 N N . GLY A 1 96 ? -3.456 0.694 21.135 1.00 95.94 96 GLY A N 1
ATOM 708 C CA . GLY A 1 96 ? -3.407 2.152 21.267 1.00 95.94 96 GLY A CA 1
ATOM 709 C C . GLY A 1 96 ? -4.424 2.734 22.251 1.00 95.94 96 GLY A C 1
ATOM 710 O O . GLY A 1 96 ? -4.328 3.911 22.591 1.00 95.94 96 GLY A O 1
ATOM 711 N N . ILE A 1 97 ? -5.392 1.933 22.699 1.00 96.31 97 ILE A N 1
ATOM 712 C CA . ILE A 1 97 ? -6.412 2.333 23.672 1.00 96.31 97 ILE A CA 1
ATOM 713 C C . ILE A 1 97 ? -5.955 1.912 25.075 1.00 96.31 97 ILE A C 1
ATOM 715 O O . ILE A 1 97 ? -5.546 0.771 25.289 1.00 96.31 97 ILE A O 1
ATOM 719 N N . ASP A 1 98 ? -6.044 2.833 26.036 1.00 96.12 98 ASP A N 1
ATOM 720 C CA . ASP A 1 98 ? -5.801 2.558 27.456 1.00 96.12 98 ASP A CA 1
ATOM 721 C C . ASP A 1 98 ? -7.053 1.949 28.102 1.00 96.12 98 ASP A C 1
ATOM 723 O O . ASP A 1 98 ? -7.821 2.626 28.790 1.00 96.12 98 ASP A O 1
ATOM 727 N N . TRP A 1 99 ? -7.294 0.674 27.795 1.00 96.06 99 TRP A N 1
ATOM 728 C CA . TRP A 1 99 ? -8.456 -0.074 28.271 1.00 96.06 99 TRP A CA 1
ATOM 729 C C . TRP A 1 99 ? -8.533 -0.108 29.795 1.00 96.06 99 TRP A C 1
ATOM 731 O O . TRP A 1 99 ? -7.555 -0.410 30.483 1.00 96.06 99 TRP A O 1
ATOM 741 N N . GLN A 1 100 ? -9.729 0.117 30.317 1.00 97.50 100 GLN A N 1
ATOM 742 C CA . GLN A 1 100 ? -10.044 0.027 31.731 1.00 97.50 100 GLN A CA 1
ATOM 743 C C . GLN A 1 100 ? -10.873 -1.226 32.020 1.00 97.50 100 GLN A C 1
ATOM 745 O O . GLN A 1 100 ? -11.497 -1.834 31.151 1.00 97.50 100 GLN A O 1
ATOM 750 N N . ALA A 1 101 ? -10.875 -1.651 33.283 1.00 96.38 101 ALA A N 1
ATOM 751 C CA . ALA A 1 101 ? -11.681 -2.790 33.695 1.00 96.38 101 ALA A CA 1
ATOM 752 C C . ALA A 1 101 ? -13.181 -2.485 33.521 1.00 96.38 101 ALA A C 1
ATOM 754 O O . ALA A 1 101 ? -13.723 -1.639 34.231 1.00 96.38 101 ALA A O 1
ATOM 755 N N . GLY A 1 102 ? -13.847 -3.226 32.632 1.00 95.56 102 GLY A N 1
ATOM 756 C CA . GLY A 1 102 ? -15.287 -3.106 32.377 1.00 95.56 102 GLY A CA 1
ATOM 757 C C . GLY A 1 102 ? -15.677 -2.405 31.071 1.00 95.56 102 GLY A C 1
ATOM 758 O O . GLY A 1 102 ? -16.879 -2.263 30.850 1.00 95.56 102 GLY A O 1
ATOM 759 N N . ASP A 1 103 ? -14.707 -1.998 30.244 1.00 92.62 103 ASP A N 1
ATOM 760 C CA . ASP A 1 103 ? -14.929 -1.587 28.845 1.00 92.62 103 ASP A CA 1
ATOM 761 C C . ASP A 1 103 ? -15.456 -2.729 27.950 1.00 92.62 103 ASP A C 1
ATOM 763 O O . ASP A 1 103 ? -15.244 -3.922 28.291 1.00 92.62 103 ASP A O 1
#

pLDDT: mean 95.24, std 3.08, range [80.94, 98.56]

Secondary structure (DSSP, 8-state):
---HHHHHHT-THHHH-----TTT-PPPPHHHHHHHHHHHHHHHHH-TT-HHHIIIIIIIIHHHHHHHHHHHHT--GGG----SSHHHHHHHHHHHS---TT-

Foldseek 3Di:
DDDVVVVCVQQVVVVVDPDPVVVVPNGDGNVNVVVVVVLVVCCVVQNCPHPVNCCPVPVPVLQVVLCVVCVVVVHDSVVDDDDDDPVRVVVCVVVVDPDDPPD